Protein AF-A0A1H3PIX8-F1 (afdb_monomer_lite)

Radius of gyration: 19.26 Å; chains: 1; bounding box: 43×27×54 Å

Structure (mmCIF, N/CA/C/O backbone):
data_AF-A0A1H3PIX8-F1
#
_entry.id   AF-A0A1H3PIX8-F1
#
loop_
_atom_site.group_PDB
_atom_site.id
_atom_site.type_symbol
_atom_site.label_atom_id
_atom_site.label_alt_id
_atom_site.label_comp_id
_atom_site.label_asym_id
_atom_site.label_entity_id
_atom_site.label_seq_id
_atom_site.pdbx_PDB_ins_code
_atom_site.Cartn_x
_atom_site.Cartn_y
_atom_site.Cartn_z
_atom_site.occupancy
_atom_site.B_iso_or_equiv
_atom_site.auth_seq_id
_atom_site.auth_comp_id
_atom_site.auth_asym_id
_atom_site.auth_atom_id
_atom_site.pdbx_PDB_model_num
ATOM 1 N N . MET A 1 1 ? 23.559 -2.045 -35.231 1.00 69.88 1 MET A N 1
ATOM 2 C CA . MET A 1 1 ? 23.938 -2.480 -33.870 1.00 69.88 1 MET A CA 1
ATOM 3 C C . MET A 1 1 ? 23.751 -1.364 -32.847 1.00 69.88 1 MET A C 1
ATOM 5 O O . MET A 1 1 ? 22.982 -1.566 -31.922 1.00 69.88 1 MET A O 1
ATOM 9 N N . GLU A 1 2 ? 24.320 -0.173 -33.048 1.00 85.00 2 GLU A N 1
ATOM 10 C CA . GLU A 1 2 ? 24.213 0.960 -32.103 1.00 85.00 2 GLU A CA 1
ATOM 11 C C . GLU A 1 2 ? 22.765 1.382 -31.770 1.00 85.00 2 GLU A C 1
ATOM 13 O O . GLU A 1 2 ? 22.400 1.518 -30.608 1.00 85.00 2 GLU A O 1
ATOM 18 N N . ARG A 1 3 ? 21.874 1.470 -32.770 1.00 85.44 3 ARG A N 1
ATOM 19 C CA . ARG A 1 3 ? 20.449 1.778 -32.532 1.00 85.44 3 ARG A CA 1
ATOM 20 C C . ARG A 1 3 ? 19.752 0.751 -31.631 1.00 85.44 3 ARG A C 1
ATOM 22 O O . ARG A 1 3 ? 18.958 1.137 -30.788 1.00 85.44 3 ARG A O 1
ATOM 29 N N . GLN A 1 4 ? 20.048 -0.540 -31.792 1.00 81.06 4 GLN A N 1
ATOM 30 C CA . GLN A 1 4 ? 19.470 -1.592 -30.945 1.00 81.06 4 GLN A CA 1
ATOM 31 C C . GLN A 1 4 ? 20.004 -1.503 -29.511 1.00 81.06 4 GLN A C 1
ATOM 33 O O . GLN A 1 4 ? 19.232 -1.663 -28.573 1.00 81.06 4 GLN A O 1
ATOM 38 N N . GLN A 1 5 ? 21.291 -1.188 -29.339 1.00 81.88 5 GLN A N 1
ATOM 39 C CA . GLN A 1 5 ? 21.881 -0.942 -28.019 1.00 81.88 5 GLN A CA 1
ATOM 40 C C . GLN A 1 5 ? 21.240 0.269 -27.326 1.00 81.88 5 GLN A C 1
ATOM 42 O O . GLN A 1 5 ? 20.897 0.178 -26.151 1.00 81.88 5 GLN A O 1
ATOM 47 N N . ASN A 1 6 ? 20.980 1.355 -28.061 1.00 87.62 6 ASN A N 1
ATOM 48 C CA . ASN A 1 6 ? 20.305 2.537 -27.518 1.00 87.62 6 ASN A CA 1
ATOM 49 C C . ASN A 1 6 ? 18.861 2.244 -27.079 1.00 87.62 6 ASN A C 1
ATOM 51 O O . ASN A 1 6 ? 18.424 2.745 -26.047 1.00 87.62 6 ASN A O 1
ATOM 55 N N . GLU A 1 7 ? 18.111 1.428 -27.826 1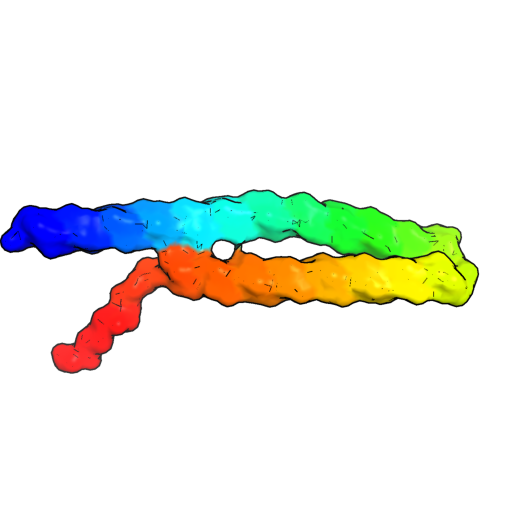.00 85.62 7 GLU A N 1
ATOM 56 C CA . GLU A 1 7 ? 16.756 1.037 -27.412 1.00 85.62 7 GLU A CA 1
ATOM 57 C C . GLU A 1 7 ? 16.771 0.132 -26.169 1.00 85.62 7 GLU A C 1
ATOM 59 O O . GLU A 1 7 ? 15.946 0.315 -25.277 1.00 85.62 7 GLU A O 1
ATOM 64 N N . ILE A 1 8 ? 17.746 -0.779 -26.052 1.00 86.62 8 ILE A N 1
ATOM 65 C CA . ILE A 1 8 ? 17.922 -1.609 -24.847 1.00 86.62 8 ILE A CA 1
ATOM 66 C C . ILE A 1 8 ? 18.202 -0.732 -23.620 1.00 86.62 8 ILE A C 1
ATOM 68 O O . ILE A 1 8 ? 17.538 -0.890 -22.598 1.00 86.62 8 ILE A O 1
ATOM 72 N N . GLN A 1 9 ? 19.116 0.236 -23.732 1.00 85.19 9 GLN A N 1
ATOM 73 C CA . GLN A 1 9 ? 19.449 1.154 -22.635 1.00 85.19 9 GLN A CA 1
ATOM 74 C C . GLN A 1 9 ? 18.255 2.011 -22.196 1.00 85.19 9 GLN A C 1
ATOM 76 O O . GLN A 1 9 ? 18.063 2.241 -21.003 1.00 85.19 9 GLN A O 1
ATOM 81 N N . LYS A 1 10 ? 17.419 2.472 -23.137 1.00 84.62 10 LYS A N 1
ATOM 82 C CA . LYS A 1 10 ? 16.191 3.215 -22.805 1.00 84.62 10 LYS A CA 1
ATOM 83 C C . LYS A 1 10 ? 15.213 2.361 -22.003 1.00 84.62 10 LYS A C 1
ATOM 85 O O . LYS A 1 10 ? 14.665 2.838 -21.014 1.00 84.62 10 LYS A O 1
ATOM 90 N N . VAL A 1 11 ? 14.999 1.113 -22.421 1.00 83.75 11 VAL A N 1
ATOM 91 C CA . VAL A 1 11 ? 14.108 0.179 -21.716 1.00 83.75 11 VAL A CA 1
ATOM 92 C C . VAL A 1 11 ? 14.654 -0.148 -20.326 1.00 83.75 11 VAL A C 1
ATOM 94 O O . VAL A 1 11 ? 13.897 -0.139 -19.360 1.00 83.75 11 VAL A O 1
ATOM 97 N N . GLU A 1 12 ? 15.964 -0.365 -20.198 1.00 85.81 12 GLU A N 1
ATOM 98 C CA . GLU A 1 12 ? 16.623 -0.599 -18.909 1.00 85.81 12 GLU A CA 1
ATOM 99 C C . GLU A 1 12 ? 16.469 0.599 -17.961 1.00 85.81 12 GLU A C 1
ATOM 101 O O . GLU A 1 12 ? 16.096 0.427 -16.799 1.00 85.81 12 GLU A O 1
ATOM 106 N N . LEU A 1 13 ? 16.659 1.821 -18.468 1.00 87.12 13 LEU A N 1
ATOM 107 C CA . LEU A 1 13 ? 16.464 3.046 -17.695 1.00 87.12 13 LEU A CA 1
ATOM 108 C C . LEU A 1 13 ? 15.018 3.191 -17.202 1.00 87.12 13 LEU A C 1
ATOM 110 O O . LEU A 1 13 ? 14.798 3.509 -16.032 1.00 87.12 13 LEU A O 1
ATOM 114 N N . VAL A 1 14 ? 14.034 2.936 -18.072 1.00 86.62 14 VAL A N 1
ATOM 115 C CA . VAL A 1 14 ? 12.610 2.933 -17.694 1.00 86.62 14 VAL A CA 1
ATOM 116 C C . VAL A 1 14 ? 12.342 1.877 -16.625 1.00 86.62 14 VAL A C 1
ATOM 118 O O . VAL A 1 14 ? 11.629 2.159 -15.662 1.00 86.62 14 VAL A O 1
ATOM 121 N N . GLY A 1 15 ? 12.957 0.699 -16.741 1.00 85.94 15 GLY A N 1
ATOM 122 C CA . GLY A 1 15 ? 12.798 -0.376 -15.772 1.00 85.94 15 GLY A CA 1
ATOM 123 C C . GLY A 1 15 ? 13.332 -0.010 -14.381 1.00 85.94 15 GLY A C 1
ATOM 124 O O . GLY A 1 15 ? 12.628 -0.128 -13.374 1.00 85.94 15 GLY A O 1
ATOM 125 N N . ILE A 1 16 ? 14.552 0.529 -14.325 1.00 86.88 16 ILE A N 1
ATOM 126 C CA . ILE A 1 16 ? 15.171 1.018 -13.083 1.00 86.88 16 ILE A CA 1
ATOM 127 C C . ILE A 1 16 ? 14.324 2.137 -12.464 1.00 86.88 16 ILE A C 1
ATOM 129 O O . ILE A 1 16 ? 14.067 2.135 -11.255 1.00 86.88 16 ILE A O 1
ATOM 133 N N . PHE A 1 17 ? 13.856 3.080 -13.287 1.00 89.50 17 PHE A N 1
ATOM 134 C CA . PHE A 1 17 ? 13.008 4.178 -12.837 1.00 89.50 17 PHE A CA 1
ATOM 135 C C . PHE A 1 17 ? 11.682 3.675 -12.256 1.00 89.50 17 PHE A C 1
ATOM 137 O O . PHE A 1 17 ? 11.276 4.126 -11.181 1.00 89.50 17 PHE A O 1
ATOM 144 N N . ALA A 1 18 ? 11.030 2.718 -12.919 1.00 88.88 18 ALA A N 1
ATOM 145 C CA . ALA A 1 18 ? 9.780 2.128 -12.458 1.00 88.88 18 ALA A CA 1
ATOM 146 C C . ALA A 1 18 ? 9.953 1.398 -11.117 1.00 88.88 18 ALA A C 1
ATOM 148 O O . ALA A 1 18 ? 9.189 1.643 -10.184 1.00 88.88 18 ALA A O 1
ATOM 149 N N . ALA A 1 19 ? 10.996 0.573 -10.977 1.00 88.25 19 ALA A N 1
ATOM 150 C CA . ALA A 1 19 ? 11.280 -0.157 -9.740 1.00 88.25 19 ALA A CA 1
ATOM 151 C C . ALA A 1 19 ? 11.595 0.784 -8.561 1.00 88.25 19 ALA A C 1
ATOM 153 O O . ALA A 1 19 ? 11.032 0.636 -7.473 1.00 88.25 19 ALA A O 1
ATOM 154 N N . SER A 1 20 ? 12.452 1.788 -8.781 1.00 90.00 20 SER A N 1
ATOM 155 C CA . SER A 1 20 ? 12.794 2.794 -7.766 1.00 90.00 20 SER A CA 1
ATOM 156 C C . SER A 1 20 ? 11.571 3.615 -7.341 1.00 90.00 20 SER A C 1
ATOM 158 O O . SER A 1 20 ? 11.327 3.821 -6.150 1.00 90.00 20 SER A O 1
ATOM 160 N N . THR A 1 21 ? 10.747 4.031 -8.305 1.00 92.31 21 THR A N 1
ATOM 161 C CA . THR A 1 21 ? 9.523 4.799 -8.044 1.00 92.31 21 THR A CA 1
ATOM 162 C C . THR A 1 21 ? 8.502 3.970 -7.268 1.00 92.31 21 THR A C 1
ATOM 164 O O . THR A 1 21 ? 7.975 4.445 -6.265 1.00 92.31 21 THR A O 1
ATOM 167 N N . ALA A 1 22 ? 8.278 2.713 -7.659 1.00 92.44 22 ALA A N 1
ATOM 168 C CA . ALA A 1 22 ? 7.386 1.803 -6.949 1.00 92.44 22 ALA A CA 1
ATOM 169 C C . ALA A 1 22 ? 7.817 1.586 -5.493 1.00 92.44 22 ALA A C 1
ATOM 171 O O . ALA A 1 22 ? 6.993 1.657 -4.581 1.00 92.44 22 ALA A O 1
ATOM 172 N N . HIS A 1 23 ? 9.116 1.386 -5.256 1.00 91.94 23 HIS A N 1
ATOM 173 C CA . HIS A 1 23 ? 9.653 1.279 -3.902 1.00 91.94 23 HIS A CA 1
ATOM 174 C C . HIS A 1 23 ? 9.393 2.555 -3.084 1.00 91.94 23 HIS A C 1
ATOM 176 O O . HIS A 1 23 ? 8.905 2.485 -1.957 1.00 91.94 23 HIS A O 1
ATOM 182 N N . LYS A 1 24 ? 9.625 3.735 -3.673 1.00 94.69 24 LYS A N 1
ATOM 183 C CA . LYS A 1 24 ? 9.358 5.022 -3.015 1.00 94.69 24 LYS A CA 1
ATOM 184 C C . LYS A 1 24 ? 7.881 5.268 -2.711 1.00 94.69 24 LYS A C 1
ATOM 186 O O . LYS A 1 24 ? 7.617 5.972 -1.747 1.00 94.69 24 LYS A O 1
ATOM 191 N N . ILE A 1 25 ? 6.949 4.733 -3.504 1.00 96.00 25 ILE A N 1
ATOM 192 C CA . ILE A 1 25 ? 5.502 4.829 -3.241 1.00 96.00 25 ILE A CA 1
ATOM 193 C C . ILE A 1 25 ? 5.083 3.860 -2.129 1.00 96.00 25 ILE A C 1
ATOM 195 O O . ILE A 1 25 ? 4.295 4.229 -1.264 1.00 96.00 25 ILE A O 1
ATOM 199 N N . ARG A 1 26 ? 5.639 2.643 -2.097 1.00 94.25 26 ARG A N 1
ATOM 200 C CA . ARG A 1 26 ? 5.341 1.669 -1.032 1.00 94.25 26 ARG A CA 1
ATOM 201 C C . ARG A 1 26 ? 5.715 2.187 0.356 1.00 94.25 26 ARG A C 1
ATOM 203 O O . ARG A 1 26 ? 4.981 1.938 1.302 1.00 94.25 26 ARG A O 1
ATOM 210 N N . ASN A 1 27 ? 6.802 2.948 0.479 1.00 95.12 27 ASN A N 1
ATOM 211 C CA . ASN A 1 27 ? 7.255 3.475 1.771 1.00 95.12 27 ASN A CA 1
ATOM 212 C C . ASN A 1 27 ? 6.186 4.304 2.522 1.00 95.12 27 ASN A C 1
ATOM 214 O O . ASN A 1 27 ? 5.857 3.944 3.653 1.00 95.12 27 ASN A O 1
ATOM 218 N N . PRO A 1 28 ? 5.610 5.379 1.949 1.00 97.50 28 PRO A N 1
ATOM 219 C CA . PRO A 1 28 ? 4.540 6.118 2.608 1.00 97.50 28 PRO A CA 1
ATOM 220 C C . PRO A 1 28 ? 3.260 5.289 2.784 1.00 97.50 28 PRO A C 1
ATOM 222 O O . PRO A 1 28 ? 2.599 5.465 3.802 1.00 97.50 28 PRO A O 1
ATOM 225 N N . LEU A 1 29 ? 2.925 4.363 1.873 1.00 97.38 29 LEU A N 1
ATOM 226 C CA . LEU A 1 29 ? 1.743 3.497 2.022 1.00 97.38 29 LEU A CA 1
ATOM 227 C C . LEU A 1 29 ? 1.851 2.556 3.225 1.00 97.38 29 LEU A C 1
ATOM 229 O O . LEU A 1 29 ? 0.877 2.401 3.959 1.00 97.38 29 LEU A O 1
ATOM 233 N N . THR A 1 30 ? 3.031 1.979 3.471 1.00 96.38 30 THR A N 1
ATOM 234 C CA . THR A 1 30 ? 3.290 1.184 4.680 1.00 96.38 30 THR A CA 1
ATOM 235 C C . THR A 1 30 ? 3.074 2.028 5.933 1.00 96.38 30 THR A C 1
ATOM 237 O O . THR A 1 30 ? 2.311 1.635 6.809 1.00 96.38 30 THR A O 1
ATOM 240 N N . GLY A 1 31 ? 3.653 3.233 5.988 1.00 97.50 31 GLY A N 1
ATOM 241 C CA . GLY A 1 31 ? 3.463 4.130 7.132 1.00 97.50 31 GLY A CA 1
ATOM 242 C C . GLY A 1 31 ? 2.001 4.546 7.339 1.00 97.50 31 GLY A C 1
ATOM 243 O O . GLY A 1 31 ? 1.529 4.605 8.472 1.00 97.50 31 GLY A O 1
ATOM 244 N N . MET A 1 32 ? 1.256 4.789 6.256 1.00 97.81 32 MET A N 1
ATOM 245 C CA . MET A 1 32 ? -0.184 5.060 6.324 1.00 97.81 32 MET A CA 1
ATOM 246 C C . MET A 1 32 ? -0.959 3.858 6.871 1.00 97.81 32 MET A C 1
ATOM 248 O O . MET A 1 32 ? -1.811 4.037 7.739 1.00 97.81 32 MET A O 1
ATOM 252 N N . LYS A 1 33 ? -0.647 2.640 6.416 1.00 96.75 33 LYS A N 1
ATOM 253 C CA . LYS A 1 33 ? -1.278 1.405 6.897 1.00 96.75 33 LYS A CA 1
ATOM 254 C C . LYS A 1 33 ? -1.028 1.181 8.386 1.00 96.75 33 LYS A C 1
ATOM 256 O O . LYS A 1 33 ? -1.963 0.851 9.118 1.00 96.75 33 LYS A O 1
ATOM 261 N N . ASP A 1 34 ? 0.201 1.402 8.837 1.00 97.38 34 ASP A N 1
ATOM 262 C CA . ASP A 1 34 ? 0.569 1.267 10.247 1.00 97.38 34 ASP A CA 1
ATOM 263 C C . ASP A 1 34 ? -0.199 2.280 11.105 1.00 97.38 34 ASP A C 1
ATOM 265 O O . ASP A 1 34 ? -0.814 1.913 12.106 1.00 97.38 34 ASP A O 1
ATOM 269 N N . LEU A 1 35 ? -0.259 3.544 10.674 1.00 97.44 35 LEU A N 1
ATOM 270 C CA . LEU A 1 35 ? -1.032 4.578 11.366 1.00 97.44 35 LEU A CA 1
ATOM 271 C C . LEU A 1 35 ? -2.528 4.249 11.416 1.00 97.44 35 LEU A C 1
ATOM 273 O O . LEU A 1 35 ? -3.141 4.382 12.473 1.00 97.44 35 LEU A O 1
ATOM 277 N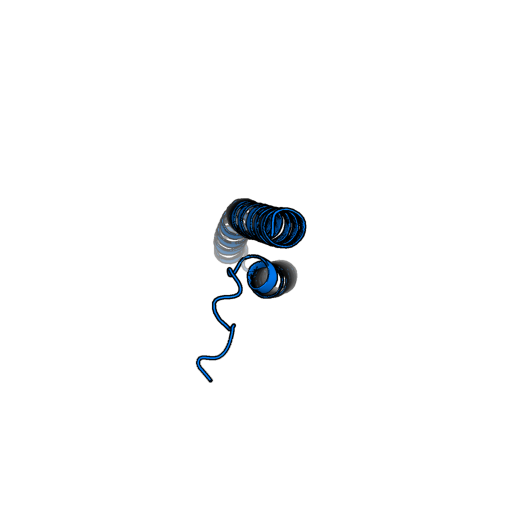 N . VAL A 1 36 ? -3.120 3.789 10.311 1.00 96.94 36 VAL A N 1
ATOM 278 C CA . VAL A 1 36 ? -4.530 3.363 10.272 1.00 96.94 36 VAL A CA 1
ATOM 279 C C . VAL A 1 36 ? -4.774 2.191 11.219 1.00 96.94 36 VAL A C 1
ATOM 281 O O . VAL A 1 36 ? -5.785 2.177 11.916 1.00 96.94 36 VAL A O 1
ATOM 284 N N . THR A 1 37 ? -3.838 1.245 11.303 1.00 96.06 37 THR A N 1
ATOM 285 C CA . THR A 1 37 ? -3.926 0.104 12.227 1.00 96.06 37 THR A CA 1
ATOM 286 C C . THR A 1 37 ? -3.931 0.573 13.682 1.00 96.06 37 THR A C 1
ATOM 288 O O . THR A 1 37 ? -4.826 0.203 14.439 1.00 96.06 37 THR A O 1
ATOM 291 N N . LEU A 1 38 ? -3.017 1.475 14.053 1.00 97.25 38 LEU A N 1
ATOM 292 C CA . LEU A 1 38 ? -2.976 2.063 15.398 1.00 97.25 38 LEU A CA 1
ATOM 293 C C . LEU A 1 38 ? -4.253 2.854 15.729 1.00 97.25 38 LEU A C 1
ATOM 295 O O . LEU A 1 38 ? -4.756 2.799 16.852 1.00 97.25 38 LEU A O 1
ATOM 299 N N . LEU A 1 39 ? -4.802 3.596 14.762 1.00 96.19 39 LEU A N 1
ATOM 300 C CA . LEU A 1 39 ? -6.057 4.335 14.938 1.00 96.19 39 LEU A CA 1
ATOM 301 C C . LEU A 1 39 ? -7.249 3.391 15.125 1.00 96.19 39 LEU A C 1
ATOM 303 O O . LEU A 1 39 ? -8.088 3.637 15.990 1.00 96.19 39 LEU A O 1
ATOM 307 N N . LYS A 1 40 ? -7.283 2.288 14.374 1.00 94.88 40 LYS A N 1
ATOM 308 C CA . LYS A 1 40 ? -8.307 1.246 14.480 1.00 94.88 40 LYS A CA 1
ATOM 309 C C . LYS A 1 40 ? -8.307 0.562 15.847 1.00 94.88 40 LYS A C 1
ATOM 311 O O . LYS A 1 40 ? -9.373 0.215 16.345 1.00 94.88 40 LYS A O 1
ATOM 316 N N . GLU A 1 41 ? -7.138 0.382 16.458 1.00 94.69 41 GLU A N 1
ATOM 317 C CA . GLU A 1 41 ? -7.012 -0.152 17.821 1.00 94.69 41 GLU A CA 1
ATOM 318 C C . GLU A 1 41 ? -7.453 0.860 18.885 1.00 94.69 41 GLU A C 1
ATOM 320 O O . GLU A 1 41 ? -8.040 0.488 19.901 1.00 94.69 41 GLU A O 1
ATOM 325 N N . LYS A 1 42 ? -7.190 2.151 18.651 1.00 96.50 42 LYS A N 1
ATOM 326 C CA . LYS A 1 42 ? -7.495 3.226 19.600 1.00 96.50 42 LYS A CA 1
ATOM 327 C C . LYS A 1 42 ? -8.975 3.623 19.620 1.00 96.50 42 LYS A C 1
ATOM 329 O O . LYS A 1 42 ? -9.500 3.920 20.693 1.00 96.50 42 LYS A O 1
ATOM 334 N N . TYR A 1 43 ? -9.631 3.678 18.463 1.00 95.50 43 TYR A N 1
ATOM 335 C CA . TYR A 1 43 ? -11.009 4.159 18.325 1.00 95.50 43 TYR A CA 1
ATOM 336 C C . TYR A 1 43 ? -11.925 3.031 17.857 1.00 95.50 43 TYR A C 1
ATOM 338 O O . TYR A 1 43 ? -11.861 2.600 16.711 1.00 95.50 43 TYR A O 1
ATOM 346 N N . THR A 1 44 ? -12.795 2.548 18.743 1.00 93.81 44 THR A N 1
ATOM 347 C CA . THR A 1 44 ? -13.615 1.344 18.516 1.00 93.81 44 THR A CA 1
ATOM 348 C C . THR A 1 44 ? -15.064 1.635 18.126 1.00 93.81 44 THR A C 1
ATOM 350 O O . THR A 1 44 ? -15.865 0.706 18.028 1.00 93.81 44 THR A O 1
ATOM 353 N N . GLN A 1 45 ? -15.425 2.902 17.891 1.00 97.44 45 GLN A N 1
ATOM 354 C CA . GLN A 1 45 ? -16.764 3.243 17.410 1.00 97.44 45 GLN A CA 1
ATOM 355 C C . GLN A 1 45 ? -16.968 2.702 15.992 1.00 97.44 45 GLN A C 1
ATOM 357 O O . GLN A 1 45 ? -16.073 2.776 15.154 1.00 97.44 45 GLN A O 1
ATOM 362 N N . GLU A 1 46 ? -18.162 2.186 15.706 1.00 95.50 46 GLU A N 1
ATOM 363 C CA . GLU A 1 46 ? -18.479 1.546 14.422 1.00 95.50 46 GLU A CA 1
ATOM 364 C C . GLU A 1 46 ? -18.235 2.474 13.220 1.00 95.50 46 GLU A C 1
ATOM 366 O O . GLU A 1 46 ? -17.694 2.050 12.199 1.00 95.50 46 GLU A O 1
ATOM 371 N N . GLN A 1 47 ? -18.557 3.761 13.365 1.00 96.06 47 GLN A N 1
ATOM 372 C CA . GLN A 1 47 ? -18.339 4.758 12.319 1.00 96.06 47 GLN A CA 1
ATOM 373 C C . GLN A 1 47 ? -16.845 4.980 12.022 1.00 96.06 47 GLN A C 1
ATOM 375 O O . GLN A 1 47 ? -16.458 5.042 10.856 1.00 96.06 47 GLN A O 1
ATOM 380 N N . ASP A 1 48 ? -15.998 5.036 13.054 1.00 96.12 48 ASP A N 1
ATOM 381 C CA . ASP A 1 48 ? -14.544 5.156 12.889 1.00 96.12 48 ASP A CA 1
ATOM 382 C C . ASP A 1 48 ? -13.971 3.903 12.213 1.00 96.12 48 ASP A C 1
ATOM 384 O O . ASP A 1 48 ? -13.179 3.995 11.273 1.00 96.12 48 ASP A O 1
ATOM 388 N N . GLN A 1 49 ? -14.437 2.722 12.634 1.00 96.88 49 GLN A N 1
ATOM 389 C CA . GLN A 1 49 ? -14.044 1.440 12.046 1.00 96.88 49 GLN A CA 1
ATOM 390 C C . GLN A 1 49 ? -14.386 1.363 10.553 1.00 96.88 49 GLN A C 1
ATOM 392 O O . GLN A 1 49 ? -13.573 0.860 9.774 1.00 96.88 49 GLN A O 1
ATOM 397 N N . PHE A 1 50 ? -15.542 1.895 10.138 1.00 97.06 50 PHE A N 1
ATOM 398 C CA . PHE A 1 50 ? -15.911 1.993 8.725 1.00 97.06 50 PHE A CA 1
ATOM 399 C C . PHE A 1 50 ? -14.926 2.866 7.937 1.00 97.06 50 PHE A C 1
ATOM 401 O O . PHE A 1 50 ? -14.447 2.446 6.883 1.00 97.06 50 PHE A O 1
ATOM 408 N N . TYR A 1 51 ? -14.556 4.042 8.455 1.00 97.19 51 TYR A N 1
ATOM 409 C CA . TYR A 1 51 ? -13.573 4.899 7.788 1.00 97.19 51 TYR A CA 1
ATOM 410 C C . TYR A 1 51 ? -12.207 4.219 7.662 1.00 97.19 51 TYR A C 1
ATOM 412 O O . TYR A 1 51 ? -11.613 4.238 6.585 1.00 97.19 51 TYR A O 1
ATOM 420 N N . TYR A 1 52 ? -11.722 3.562 8.719 1.00 97.06 52 TYR A N 1
ATOM 421 C CA . TYR A 1 52 ? -10.446 2.843 8.674 1.00 97.06 52 TYR A CA 1
ATOM 422 C C . TYR A 1 52 ? -10.473 1.650 7.720 1.00 97.06 52 TYR A C 1
ATOM 424 O O . TYR A 1 52 ? -9.470 1.373 7.063 1.00 97.06 52 TYR A O 1
ATOM 432 N N . PHE A 1 53 ? -11.612 0.964 7.606 1.00 96.38 53 PHE A N 1
ATOM 433 C CA . PHE A 1 53 ? -11.797 -0.098 6.624 1.00 96.38 53 PHE A CA 1
ATOM 434 C C . PHE A 1 53 ? -11.674 0.434 5.191 1.00 96.38 53 PHE A C 1
ATOM 436 O O . PHE A 1 53 ? -10.900 -0.116 4.410 1.00 96.38 53 PHE A O 1
ATOM 443 N N . VAL A 1 54 ? -12.369 1.528 4.863 1.00 97.94 54 VAL A N 1
ATOM 444 C CA . VAL A 1 54 ? -12.300 2.145 3.527 1.00 97.94 54 VAL A CA 1
ATOM 445 C C . VAL A 1 54 ? -10.882 2.624 3.215 1.00 97.94 54 VAL A C 1
ATOM 447 O O . VAL A 1 54 ? -10.352 2.307 2.156 1.00 97.94 54 VAL A O 1
ATOM 450 N N . ILE A 1 55 ? -10.223 3.318 4.149 1.00 97.69 55 ILE A N 1
ATOM 451 C CA . ILE A 1 55 ? -8.839 3.778 3.952 1.00 97.69 55 ILE A CA 1
ATOM 452 C C . ILE A 1 55 ? -7.894 2.589 3.728 1.00 97.69 55 ILE A C 1
ATOM 454 O O . ILE A 1 55 ? -7.033 2.646 2.853 1.00 97.69 55 ILE A O 1
ATOM 458 N N . GLY A 1 56 ? -8.061 1.503 4.489 1.00 97.25 56 GLY A N 1
ATOM 459 C CA . GLY A 1 56 ? -7.289 0.276 4.299 1.00 97.25 56 GLY A CA 1
ATOM 460 C C . GLY A 1 56 ? -7.460 -0.313 2.897 1.00 97.25 56 GLY A C 1
ATOM 461 O O . GLY A 1 56 ? -6.465 -0.656 2.264 1.00 97.25 56 GLY A O 1
ATOM 462 N N . GLN A 1 57 ? -8.694 -0.364 2.389 1.00 98.06 57 GLN A N 1
ATOM 463 C CA . GLN A 1 57 ? -8.988 -0.841 1.032 1.00 98.06 57 GLN A CA 1
ATOM 464 C C . GLN A 1 57 ? -8.309 0.017 -0.045 1.00 98.06 57 GLN A C 1
ATOM 466 O O . GLN A 1 57 ? -7.725 -0.530 -0.977 1.00 98.06 57 GLN A O 1
ATOM 471 N N . GLU A 1 58 ? -8.323 1.344 0.097 1.00 98.00 58 GLU A N 1
ATOM 472 C CA . GLU A 1 58 ? -7.657 2.241 -0.858 1.00 98.00 58 GLU A CA 1
ATOM 473 C C . GLU A 1 58 ? -6.129 2.079 -0.835 1.00 98.00 58 GLU A C 1
ATOM 475 O O . GLU A 1 58 ? -5.487 2.085 -1.884 1.00 98.00 58 GLU A O 1
ATOM 480 N N . ILE A 1 59 ? -5.527 1.869 0.342 1.00 97.81 59 ILE A N 1
ATOM 481 C CA . ILE A 1 59 ? -4.086 1.587 0.447 1.00 97.81 59 ILE A CA 1
ATOM 482 C C . ILE A 1 59 ? -3.728 0.288 -0.288 1.00 97.81 59 ILE A C 1
ATOM 484 O O . ILE A 1 59 ? -2.728 0.254 -1.009 1.00 97.81 59 ILE A O 1
ATOM 488 N N . GLU A 1 60 ? -4.532 -0.769 -0.136 1.00 97.00 60 GLU A N 1
ATOM 489 C CA . GLU A 1 60 ? -4.299 -2.031 -0.847 1.00 97.00 60 GLU A CA 1
ATOM 490 C C . GLU A 1 60 ? -4.495 -1.886 -2.361 1.00 97.00 60 GLU A C 1
ATOM 492 O O . GLU A 1 60 ? -3.641 -2.332 -3.124 1.00 97.00 60 GLU A O 1
ATOM 497 N N . CYS A 1 61 ? -5.526 -1.162 -2.805 1.00 97.62 61 CYS A N 1
ATOM 498 C CA . CYS A 1 61 ? -5.730 -0.833 -4.219 1.00 97.62 61 CYS A CA 1
ATOM 499 C C . CYS A 1 61 ? -4.494 -0.138 -4.822 1.00 97.62 61 CYS A C 1
ATOM 501 O O . CYS A 1 61 ? -3.990 -0.525 -5.880 1.00 97.62 61 CYS A O 1
ATOM 503 N N . ILE A 1 62 ? -3.920 0.846 -4.119 1.00 97.06 62 ILE A N 1
ATOM 504 C CA . ILE A 1 62 ? -2.698 1.515 -4.586 1.00 97.06 62 ILE A CA 1
ATOM 505 C C . ILE A 1 62 ? -1.508 0.538 -4.593 1.00 97.06 62 ILE A C 1
ATOM 507 O O . ILE A 1 62 ? -0.709 0.560 -5.532 1.00 97.06 62 ILE A O 1
ATOM 511 N N . ASN A 1 63 ? -1.374 -0.341 -3.594 1.00 95.25 63 ASN A N 1
ATOM 512 C CA . ASN A 1 63 ? -0.322 -1.366 -3.580 1.00 95.25 63 ASN A CA 1
ATOM 513 C C . ASN A 1 63 ? -0.417 -2.322 -4.778 1.00 95.25 63 ASN A C 1
ATOM 515 O O . ASN A 1 63 ? 0.623 -2.710 -5.325 1.00 95.25 63 ASN A O 1
ATOM 519 N N . GLU A 1 64 ? -1.627 -2.690 -5.196 1.00 95.25 64 GLU A N 1
ATOM 520 C CA . GLU A 1 64 ? -1.875 -3.504 -6.389 1.00 95.25 64 GLU A CA 1
ATOM 521 C C . GLU A 1 64 ? -1.434 -2.761 -7.653 1.00 95.25 64 GLU A C 1
ATOM 523 O O . GLU A 1 64 ? -0.578 -3.266 -8.382 1.00 95.25 64 GLU A O 1
ATOM 528 N N . ILE A 1 65 ? -1.875 -1.512 -7.838 1.00 94.31 65 ILE A N 1
ATOM 529 C CA . ILE A 1 65 ? -1.477 -0.661 -8.975 1.00 94.31 65 ILE A CA 1
ATOM 530 C C . ILE A 1 65 ? 0.051 -0.508 -9.048 1.00 94.31 65 ILE A C 1
ATOM 532 O O . ILE A 1 65 ? 0.659 -0.630 -10.112 1.00 94.31 65 ILE A O 1
ATOM 5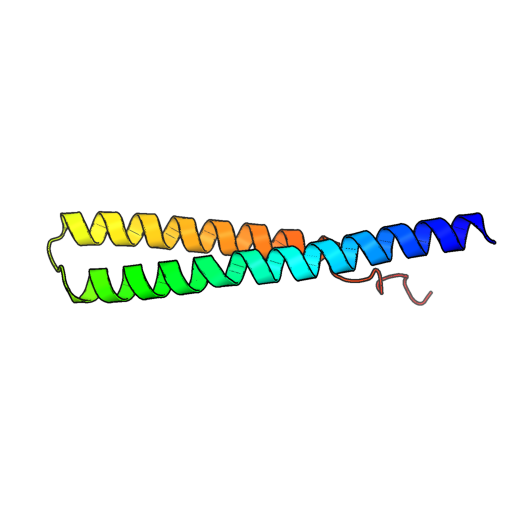36 N N . VAL A 1 66 ? 0.711 -0.277 -7.911 1.00 93.19 66 VAL A N 1
ATOM 537 C CA . VAL A 1 66 ? 2.177 -0.163 -7.839 1.00 93.19 66 VAL A CA 1
ATOM 538 C C . VAL A 1 66 ? 2.861 -1.491 -8.178 1.00 93.19 66 VAL A C 1
ATOM 540 O O . VAL A 1 66 ? 3.943 -1.511 -8.774 1.00 93.19 66 VAL A O 1
ATOM 543 N N . SER A 1 67 ? 2.248 -2.615 -7.815 1.00 89.94 67 SER A N 1
ATOM 544 C CA . SER A 1 67 ? 2.768 -3.948 -8.123 1.00 89.94 67 SER A CA 1
ATOM 545 C C . SER A 1 67 ? 2.631 -4.288 -9.607 1.00 89.94 67 SER A C 1
ATOM 547 O O . SER A 1 67 ? 3.565 -4.853 -10.178 1.00 89.94 67 SER A O 1
ATOM 549 N N . GLU A 1 68 ? 1.535 -3.884 -10.248 1.00 88.75 68 GLU A N 1
ATOM 550 C CA . GLU A 1 68 ? 1.364 -3.962 -11.702 1.00 88.75 68 GLU A CA 1
ATOM 551 C C . GLU A 1 68 ? 2.360 -3.052 -12.429 1.00 88.75 68 GLU A C 1
ATOM 553 O O . GLU A 1 68 ? 3.029 -3.478 -13.371 1.00 88.75 68 GLU A O 1
ATOM 558 N N . PHE A 1 69 ? 2.558 -1.828 -11.935 1.00 84.88 69 PHE A N 1
ATOM 559 C CA . PHE A 1 69 ? 3.545 -0.891 -12.471 1.00 84.88 69 PHE A CA 1
ATOM 560 C C . PHE A 1 69 ? 4.978 -1.454 -12.425 1.00 84.88 69 PHE A C 1
ATOM 562 O O . PHE A 1 69 ? 5.755 -1.260 -13.361 1.00 84.88 69 PHE A O 1
ATOM 569 N N . MET A 1 70 ? 5.329 -2.236 -11.394 1.00 82.25 70 MET A N 1
ATOM 570 C CA . MET A 1 70 ? 6.633 -2.913 -11.308 1.00 82.25 70 MET A CA 1
ATOM 571 C C . MET A 1 70 ? 6.879 -3.946 -12.411 1.00 82.25 70 MET A C 1
ATOM 573 O O . MET A 1 70 ? 8.033 -4.320 -12.629 1.00 82.25 70 MET A O 1
ATOM 577 N N . ILE A 1 71 ? 5.849 -4.417 -13.120 1.00 78.50 71 ILE A N 1
ATOM 578 C CA . ILE A 1 71 ? 6.028 -5.317 -14.268 1.00 78.50 71 ILE A CA 1
ATOM 579 C C . ILE A 1 71 ? 6.829 -4.612 -15.373 1.00 78.50 71 ILE A C 1
ATOM 581 O O . ILE A 1 71 ? 7.669 -5.252 -16.000 1.00 78.50 71 ILE A O 1
ATOM 585 N N . LEU A 1 72 ? 6.669 -3.292 -15.530 1.00 71.88 72 LEU A N 1
ATOM 586 C CA . LEU A 1 72 ? 7.490 -2.458 -16.423 1.00 71.88 72 LEU A CA 1
ATOM 587 C C . LEU A 1 72 ? 8.945 -2.337 -15.939 1.00 71.88 72 LEU A C 1
ATOM 589 O O . LEU A 1 72 ? 9.851 -2.091 -16.729 1.00 71.88 72 LEU A O 1
ATOM 593 N N . GLY A 1 73 ? 9.149 -2.507 -14.629 1.00 66.94 73 GLY A N 1
ATOM 594 C CA . GLY A 1 73 ? 10.437 -2.485 -13.941 1.00 66.94 73 GLY A CA 1
ATOM 595 C C . GLY A 1 73 ? 11.269 -3.752 -14.103 1.00 66.94 73 GLY A C 1
ATOM 596 O O . GLY A 1 73 ? 12.481 -3.731 -13.887 1.00 66.94 73 GLY A O 1
ATOM 597 N N . LYS A 1 74 ? 10.633 -4.872 -14.459 1.00 63.94 74 LYS A N 1
ATOM 598 C CA . LYS A 1 74 ? 11.339 -6.136 -14.640 1.00 63.94 74 LYS A CA 1
ATOM 599 C C . LYS A 1 74 ? 12.057 -6.089 -15.986 1.00 63.94 74 LYS A C 1
ATOM 601 O O . LYS A 1 74 ? 11.382 -5.967 -17.008 1.00 63.94 74 LYS A O 1
ATOM 606 N N . PRO A 1 75 ? 13.399 -6.201 -16.016 1.00 55.22 75 PRO A N 1
ATOM 607 C CA . PRO A 1 75 ? 14.111 -6.280 -17.278 1.00 55.22 75 PRO A CA 1
ATOM 608 C C . PRO A 1 75 ? 13.524 -7.444 -18.068 1.00 55.22 75 PRO A C 1
ATOM 610 O O . PRO A 1 75 ? 13.232 -8.499 -17.501 1.00 55.22 75 PRO A O 1
ATOM 613 N N . THR A 1 76 ? 13.322 -7.223 -19.363 1.00 52.66 76 THR A N 1
ATOM 614 C CA . THR A 1 76 ? 12.762 -8.150 -20.349 1.00 52.66 76 THR A CA 1
ATOM 615 C C . THR A 1 76 ? 13.651 -9.392 -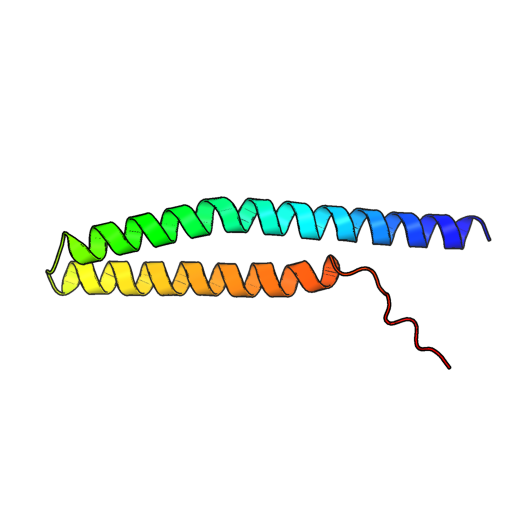20.529 1.00 52.66 76 THR A C 1
ATOM 617 O O . THR A 1 76 ? 14.103 -9.706 -21.622 1.00 52.66 76 THR A O 1
ATOM 620 N N . ALA A 1 77 ? 13.888 -10.158 -19.464 1.00 46.91 77 ALA A N 1
ATOM 621 C CA . ALA A 1 77 ? 14.497 -11.484 -19.474 1.00 46.91 77 ALA A CA 1
ATOM 622 C C . ALA A 1 77 ? 13.506 -12.561 -19.963 1.00 46.91 77 ALA A C 1
ATOM 624 O O . ALA A 1 77 ? 13.715 -13.753 -19.764 1.00 46.91 77 ALA A O 1
ATOM 625 N N . ILE A 1 78 ? 12.424 -12.138 -20.626 1.00 48.38 78 ILE A N 1
ATOM 626 C CA . ILE A 1 78 ? 11.551 -12.979 -21.446 1.00 48.38 78 ILE A CA 1
ATOM 627 C C . ILE A 1 78 ? 11.837 -12.679 -22.926 1.00 48.38 78 ILE A C 1
ATOM 629 O O . ILE A 1 78 ? 10.933 -12.539 -23.743 1.00 48.38 78 ILE A O 1
ATOM 633 N N . ILE A 1 79 ? 13.109 -12.570 -23.311 1.00 45.41 79 ILE A N 1
ATOM 634 C CA . ILE A 1 79 ? 13.476 -12.955 -24.674 1.00 45.41 79 ILE A CA 1
ATOM 635 C C . ILE A 1 79 ? 13.633 -14.469 -24.601 1.00 45.41 79 ILE A C 1
ATOM 637 O O . ILE A 1 79 ? 14.607 -14.979 -24.051 1.00 45.41 79 ILE A O 1
ATOM 641 N N . LYS A 1 80 ? 12.585 -15.170 -25.046 1.00 40.38 80 LYS A N 1
ATOM 642 C CA . LYS A 1 80 ? 12.526 -16.627 -25.178 1.00 40.38 80 LYS A CA 1
ATOM 643 C C . LYS A 1 80 ? 13.888 -17.171 -25.622 1.00 40.38 80 LYS A C 1
ATOM 645 O O . LYS A 1 80 ? 14.373 -16.801 -26.687 1.00 40.38 80 LYS A O 1
ATOM 650 N N . LYS A 1 81 ? 14.447 -18.103 -24.845 1.00 35.59 81 LYS A N 1
ATOM 651 C CA . LYS A 1 81 ? 15.273 -19.165 -25.427 1.00 35.59 81 LYS A CA 1
ATOM 652 C C . LYS A 1 81 ? 14.381 -19.886 -26.442 1.00 35.59 81 LYS A C 1
ATOM 654 O O . LYS A 1 81 ? 13.465 -20.599 -26.035 1.00 35.59 81 LYS A O 1
ATOM 659 N N . VAL A 1 82 ? 14.592 -19.607 -27.724 1.00 37.16 82 VAL A N 1
ATOM 660 C CA . VAL A 1 82 ? 14.231 -20.494 -28.835 1.00 37.16 82 VAL A CA 1
ATOM 661 C C . VAL A 1 82 ? 15.531 -21.097 -29.326 1.00 37.16 82 VAL A C 1
ATOM 663 O O . VAL A 1 82 ? 16.493 -20.310 -29.475 1.00 37.16 82 VAL A O 1
#

Sequence (82 aa):
MERQQNEIQKVELVGIFAASTAHKIRNPLTGMKDLVTLLKEKYTQEQDQFYYFVIGQEIECINEIVSEFMILGKPTAIIKKV

Foldseek 3Di:
DVVVVVVLVVLQVQLQVLVVVLVVVVVVLVVVLVVLVVQCVVDPDPVSVVVSVVSNVVSVVVNVVSVVSNVSNDRPPPPDPD

Secondary structure (DSSP, 8-state):
-HHHHHHHHHHHHHHHHHHHHHHHHHHHHHHHHHHHHHHHHH---HHHHHHHHHHHHHHHHHHHHHHHHHHHHS----S---

pLDDT: mean 86.8, std 15.6, range [35.59, 98.06]

=== Feature glossary ===
The record interleaves many kinds of information about one protein. Here is each kind framed as the question it answers.

Q: Are the domains correctly placed relative to each other?
A: Predicted aligned error is AlphaFold's pairwise confidence. Unlike pLDDT (per-residue), PAE is per-residue-pair and captures whether two parts of the structure are correctly placed relative to each other. Units are ångströms of expected positional error.

Q: Which residues are in helices, strands, or loops?
A: Eight-state secondary structure (DSSP): H is the canonical α-helix, G the tighter 3₁₀-helix, I the wider π-helix; E/B are β-structure, T and S are turns and bends, and '-' is everything else. DSSP derives these from the pattern of main-chain N–H···O=C hydrogen bonds, not from the sequence.

Q: What if only a Cα trace is available?
A: P-SEA three-state annotation labels each residue as helix, strand, or coil based purely on the geometry of the Cα trace. It serves as a fallback when the full backbone (and thus DSSP) is una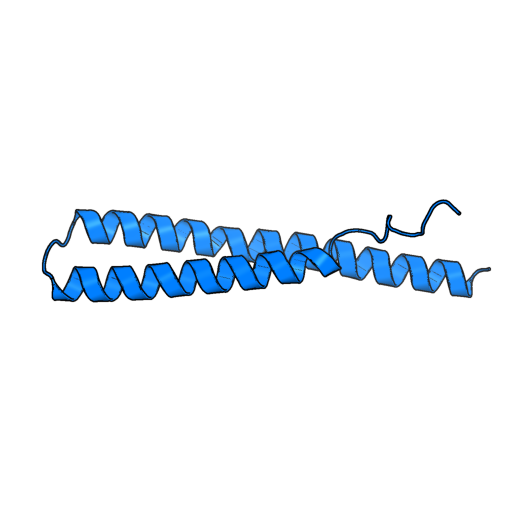vailable.

Q: What are the backbone torsion angles?
A: φ (phi) and ψ (psi) are the two rotatable backbone dihedrals per residue: φ is the C(i-1)–N–Cα–C torsion, ψ is the N–Cα–C–N(i+1) torsion, both in degrees on (−180°, 180°]. α-helical residues cluster near (−60°, −45°); β-strand residues near (−120°, +130°). A Ramachandran plot is simply a scatter of (φ, ψ) for every residue.

Q: What known structures does this most resemble?
A: Structural nearest neighbors (via Foldseek easy-search vs the PDB). Reported per hit: target PDB id, E-value, and alignment TM-score. A TM-score above ~0.5 is the conventional threshold for 'same fold'.

Q: What family and function is it annotated with?
A: Database cross-references. InterPro integrates a dozen domain/family signature databases into unified entries with residue-range hits. GO terms attach function/process/location labels with evidence codes. CATH codes position the fold in a four-level structural taxonomy. Organism is the NCBI-taxonomy species name.

Q: Which residues are buried vs exposed?
A: Solvent accessibility: the surface area of each residue that a 1.4 Å water probe can touch, in Å². When only backbone atoms are present the absolute values are lower than full-atom SASA (side chains contribute most of the area) and are flagged as backbone-only.

Q: What do the diagnostic plots show?
A: Three diagnostic plots accompany the record. The Cα contact map visualizes the tertiary structure as a 2D adjacency matrix (8 Å cutoff, sequence-local contacts suppressed). The Ramachandran plot shows the distribution of backbone (φ, ψ) torsions, with points in the α and β basins reflecting secondary structure content. The PAE plot shows AlphaFold's inter-residue confidence as a color matrix.

Q: What is the amino-acid chain?
A: The amino-acid sequence is the protein's primary structure: the linear order of residues from the N-terminus to the C-terminus, written in one-letter code. Everything else here — the 3D coordinates, the secondary structure, the domain annotations — is ultimately a consequence of this string.

Q: What do the rendered images show?
A: The six renders are orthographic views along the three Cartesian axes in both directions. Representation (cartoon, sticks, or surface) and color scheme (sequence-rainbow or by-chain) vary across proteins so the training set covers all the common visualization conventions.

Q: Where is each backbone atom in 3D?
A: The mmCIF table is the protein's shape written out atom by atom. For each backbone N, Cα, C, and carbonyl O, it records an (x, y, z) coordinate triple in Å plus the residue type, chain letter, and residue number.

Q: How mobile is each atom in the crystal?
A: For experimental (PDB) structures, the B-factor (temperature factor) quantifies the positional spread of each atom in the crystal — a combination of thermal vibration and static disorder — in units of Å². High B-factors mark flexible loops or poorly resolved regions; low B-factors mark the rigid, well-ordered core.

Q: How big and 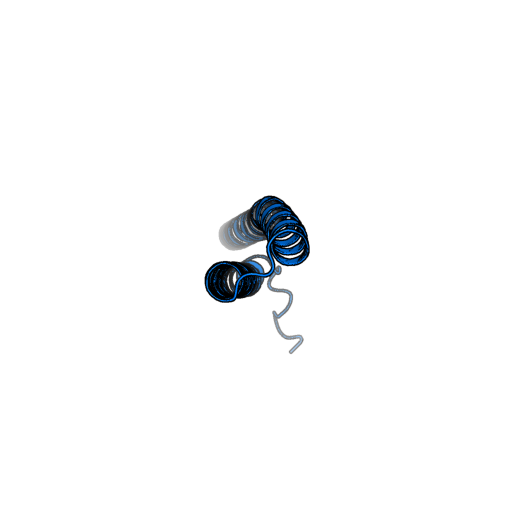how compact is the whole molecule?
A: Three whole-structure scalars: the radius of gyration (RMS distance of Cα from centroid, in Å), the count of Cα–Cα contacts (pairs closer than 8 Å and separated by more than four residues in sequence — i.e. tertiary, not local, contacts), and the bounding-box dimensions. Together they distinguish compact globular folds from extended fibres or disordered chains.

Q: What does the local fold look like, residue by residue?
A: A 3Di character summarizes, for each residue, the relative orientation of the Cα frame of its nearest spatial neighbor. Because it encodes fold topology rather than chemistry, 3Di alignments detect remote structural similarity that sequence alignment misses.

Q: How confident is the AlphaFold model at each residue?
A: For AlphaFold models, the B-factor field carries pLDDT — the model's own estimate of local accuracy on a 0–100 scale. Regions with pLDDT<50 should be treated as essentially unmodeled; they often correspond to intrinsically disordered segments.